Protein AF-A0A8D8BAD9-F1 (afdb_monomer)

Mean predicted aligned error: 2.4 Å

Structure (mmCIF, N/CA/C/O backbone):
data_AF-A0A8D8BAD9-F1
#
_entry.id   AF-A0A8D8BAD9-F1
#
loop_
_atom_site.group_PDB
_atom_site.id
_atom_site.type_symbol
_atom_site.label_atom_id
_atom_site.label_alt_id
_atom_site.label_comp_id
_atom_site.label_asym_id
_atom_site.label_entity_id
_atom_site.label_seq_id
_atom_site.pdbx_PDB_ins_code
_atom_site.Cartn_x
_atom_site.Cartn_y
_atom_site.Cartn_z
_atom_site.occupancy
_atom_site.B_iso_or_equiv
_atom_site.auth_seq_id
_atom_site.auth_comp_id
_atom_site.auth_asym_id
_atom_site.auth_atom_id
_atom_site.pdbx_PDB_model_num
ATOM 1 N N . MET A 1 1 ? 8.491 -7.362 -14.591 1.00 90.31 1 MET A N 1
ATOM 2 C CA . MET A 1 1 ? 9.050 -6.342 -13.669 1.00 90.31 1 MET A CA 1
ATOM 3 C C . MET A 1 1 ? 9.816 -6.997 -12.530 1.00 90.31 1 MET A C 1
ATOM 5 O O . MET A 1 1 ? 10.926 -6.547 -12.280 1.00 90.31 1 MET A O 1
ATOM 9 N N . GLY A 1 2 ? 9.277 -8.053 -11.903 1.00 92.94 2 GLY A N 1
ATOM 10 C CA . GLY A 1 2 ? 9.995 -8.848 -10.896 1.00 92.94 2 GLY A CA 1
ATOM 11 C C . GLY A 1 2 ? 11.344 -9.381 -11.385 1.00 92.94 2 GLY A C 1
ATOM 12 O O . GLY A 1 2 ? 12.356 -9.093 -10.762 1.00 92.94 2 GLY A O 1
ATOM 13 N N . ASP A 1 3 ? 11.392 -9.995 -12.573 1.00 94.19 3 ASP A N 1
ATOM 14 C CA . ASP A 1 3 ? 12.652 -10.487 -13.176 1.00 94.19 3 ASP A CA 1
ATOM 15 C C . ASP A 1 3 ? 13.722 -9.402 -13.390 1.00 94.19 3 ASP A C 1
ATOM 17 O O . ASP A 1 3 ? 14.913 -9.692 -13.434 1.00 94.19 3 ASP A O 1
ATOM 21 N N . LEU A 1 4 ? 13.305 -8.139 -13.527 1.00 92.75 4 LEU A N 1
ATOM 22 C CA . LEU A 1 4 ? 14.205 -6.990 -13.680 1.00 92.75 4 LEU A CA 1
ATOM 23 C C . LEU A 1 4 ? 14.615 -6.381 -12.324 1.00 92.75 4 LEU A C 1
ATOM 25 O O . LEU A 1 4 ? 15.313 -5.372 -12.298 1.00 92.75 4 LEU A O 1
ATOM 29 N N . GLY A 1 5 ? 14.131 -6.925 -11.201 1.00 92.06 5 GLY A N 1
ATOM 30 C CA . GLY A 1 5 ? 14.354 -6.413 -9.843 1.00 92.06 5 GLY A CA 1
ATOM 31 C C . GLY A 1 5 ? 13.613 -5.111 -9.515 1.00 92.06 5 GLY A C 1
ATOM 32 O O . GLY A 1 5 ? 13.752 -4.572 -8.418 1.00 92.06 5 GLY A O 1
ATOM 33 N N . LEU A 1 6 ? 12.798 -4.594 -10.439 1.00 96.69 6 LEU A N 1
ATOM 34 C CA . LEU A 1 6 ? 12.232 -3.246 -10.328 1.00 96.69 6 LEU A CA 1
ATOM 35 C C . LEU A 1 6 ? 11.190 -3.114 -9.216 1.00 96.69 6 LEU A C 1
ATOM 37 O O . LEU A 1 6 ? 10.934 -2.002 -8.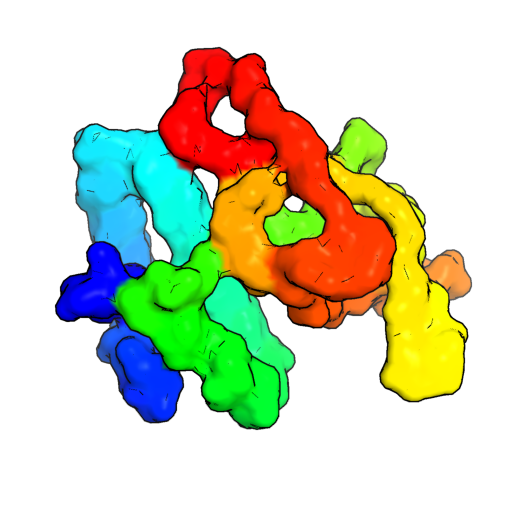786 1.00 96.69 6 LEU A O 1
ATOM 41 N N . LEU A 1 7 ? 10.587 -4.210 -8.745 1.00 98.38 7 LEU A N 1
ATOM 42 C CA . LEU A 1 7 ? 9.508 -4.177 -7.745 1.00 98.38 7 LEU A CA 1
ATOM 43 C C . LEU A 1 7 ? 10.003 -3.984 -6.301 1.00 98.38 7 LEU A C 1
ATOM 45 O O . LEU A 1 7 ? 9.232 -3.567 -5.438 1.00 98.38 7 LEU A O 1
ATOM 49 N N . GLY A 1 8 ? 11.293 -4.218 -6.042 1.00 97.69 8 GLY A N 1
ATOM 50 C CA . GLY A 1 8 ? 11.932 -4.017 -4.739 1.00 97.69 8 GLY A CA 1
ATOM 51 C C . GLY A 1 8 ? 13.149 -3.093 -4.795 1.00 97.69 8 GLY A C 1
ATOM 52 O O . GLY A 1 8 ? 14.192 -3.466 -4.253 1.00 97.69 8 GLY A O 1
A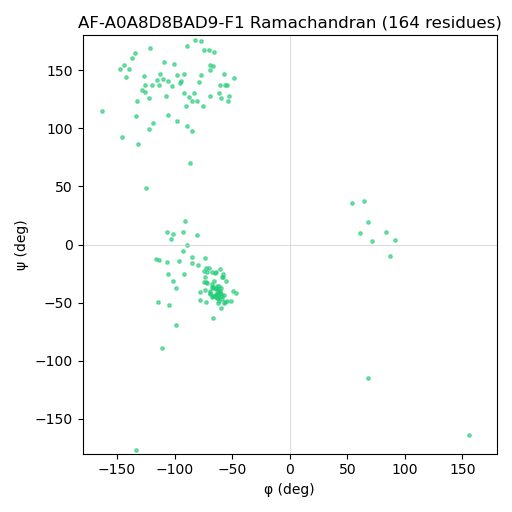TOM 53 N N . PRO A 1 9 ? 13.074 -1.902 -5.423 1.00 97.50 9 PRO A N 1
ATOM 54 C CA . PRO A 1 9 ? 14.264 -1.117 -5.737 1.00 97.50 9 PRO A CA 1
ATOM 55 C C . PRO A 1 9 ? 14.943 -0.595 -4.467 1.00 97.50 9 PRO A C 1
ATOM 57 O O . PRO A 1 9 ? 16.163 -0.552 -4.399 1.00 97.50 9 PRO A O 1
ATOM 60 N N . THR A 1 10 ? 14.160 -0.269 -3.434 1.00 97.75 10 THR A N 1
ATOM 61 C CA . THR A 1 10 ? 14.646 0.238 -2.140 1.00 97.75 10 THR A CA 1
ATOM 62 C C . THR A 1 10 ? 14.672 -0.825 -1.042 1.00 97.75 10 THR A C 1
ATOM 64 O O . THR A 1 10 ? 14.777 -0.482 0.134 1.00 97.75 10 THR A O 1
ATOM 67 N N . VAL A 1 11 ? 14.452 -2.098 -1.378 1.00 98.06 11 VAL A N 1
ATOM 68 C CA . VAL A 1 11 ? 14.456 -3.188 -0.393 1.00 98.06 11 VAL A CA 1
ATOM 69 C C . VAL A 1 11 ? 15.834 -3.820 -0.355 1.00 98.06 11 VAL A C 1
ATOM 71 O O . VAL A 1 11 ? 16.469 -3.986 -1.393 1.00 98.06 11 VAL A O 1
ATOM 74 N N . LYS A 1 12 ? 16.303 -4.184 0.839 1.00 96.56 12 LYS A N 1
ATOM 75 C CA . LYS A 1 12 ? 17.593 -4.857 1.007 1.00 96.56 12 LYS A CA 1
ATOM 76 C C . LYS A 1 12 ? 17.687 -6.172 0.204 1.00 96.56 12 LYS A C 1
ATOM 78 O O . LYS A 1 12 ? 16.696 -6.907 0.138 1.00 96.56 12 LYS A O 1
ATOM 83 N N . PRO A 1 13 ? 18.887 -6.529 -0.295 1.00 96.94 13 PRO A N 1
ATOM 84 C CA . PRO A 1 13 ? 19.110 -7.777 -1.031 1.00 96.94 13 PRO A CA 1
ATOM 85 C C . PRO A 1 13 ? 18.752 -9.056 -0.270 1.00 96.94 13 PRO A C 1
ATOM 87 O O . PRO A 1 13 ? 18.342 -10.032 -0.887 1.00 96.94 13 PRO A O 1
ATOM 90 N N . GLU A 1 14 ? 18.835 -9.049 1.064 1.00 96.62 14 GLU A N 1
ATOM 91 C CA . GLU A 1 14 ? 18.467 -10.197 1.910 1.00 96.62 14 GLU A CA 1
ATOM 92 C C . GLU A 1 14 ? 16.996 -10.631 1.764 1.00 96.62 14 GLU A C 1
ATOM 94 O O . GLU A 1 14 ? 16.676 -11.787 2.022 1.00 96.62 14 GLU A O 1
ATOM 99 N N . TYR A 1 15 ? 16.116 -9.741 1.286 1.00 96.94 15 TYR A N 1
ATOM 100 C CA . TYR A 1 15 ? 14.718 -10.057 0.967 1.00 96.94 15 TYR A CA 1
ATOM 101 C C . TYR A 1 15 ? 14.443 -10.125 -0.546 1.00 96.94 15 TYR A C 1
ATOM 103 O O . TYR A 1 15 ? 13.286 -10.148 -0.955 1.00 96.94 15 TYR A O 1
ATOM 111 N N . GLY A 1 16 ? 15.486 -10.124 -1.384 1.00 95.31 16 GLY A N 1
ATOM 112 C CA . GLY A 1 16 ? 15.387 -10.180 -2.848 1.00 95.31 16 GLY A CA 1
ATOM 113 C C . GLY A 1 16 ? 15.325 -8.824 -3.561 1.00 95.31 16 GLY A C 1
ATOM 114 O O . GLY A 1 16 ? 15.155 -8.793 -4.776 1.00 95.31 16 GLY A O 1
ATOM 115 N N . GLY A 1 17 ? 15.448 -7.705 -2.839 1.00 97.00 17 GLY A N 1
ATOM 116 C CA . GLY A 1 17 ? 15.451 -6.362 -3.433 1.00 97.00 17 GLY A CA 1
ATOM 117 C C . GLY A 1 17 ? 16.806 -5.927 -4.004 1.00 97.00 17 GLY A C 1
ATOM 118 O O . GLY A 1 17 ? 17.813 -6.616 -3.862 1.00 97.00 17 GLY A O 1
ATOM 119 N N . LEU A 1 18 ? 16.850 -4.746 -4.626 1.00 97.00 18 LEU A N 1
ATOM 120 C CA . LEU A 1 18 ? 18.073 -4.209 -5.246 1.00 97.00 18 LEU A CA 1
ATOM 121 C C . LEU A 1 18 ? 18.991 -3.453 -4.271 1.00 97.00 18 LEU A C 1
ATOM 123 O O . LEU A 1 18 ? 20.150 -3.206 -4.591 1.00 97.00 18 LEU A O 1
ATOM 127 N N . GLY A 1 19 ? 18.497 -3.064 -3.093 1.00 96.62 19 GLY A N 1
ATOM 128 C CA . GLY A 1 19 ? 19.253 -2.268 -2.118 1.00 96.62 19 GLY A CA 1
ATOM 129 C C . GLY A 1 19 ? 19.557 -0.833 -2.565 1.00 96.62 19 GLY A C 1
ATOM 130 O O . GLY A 1 19 ? 20.470 -0.213 -2.023 1.00 96.62 19 GLY A O 1
ATOM 131 N N . GLY A 1 20 ? 18.822 -0.315 -3.549 1.00 96.94 20 GLY A N 1
ATOM 132 C CA . GLY A 1 20 ? 18.982 1.028 -4.094 1.00 96.94 20 GLY A CA 1
ATOM 133 C C . GLY A 1 20 ? 18.388 2.133 -3.217 1.00 96.94 20 GLY A C 1
ATOM 134 O O . GLY A 1 20 ? 17.743 1.910 -2.189 1.00 96.94 20 GLY A O 1
ATOM 135 N N . SER A 1 21 ? 18.611 3.367 -3.652 1.00 97.75 21 SER A N 1
ATOM 136 C CA . SER A 1 21 ? 18.136 4.592 -3.016 1.00 97.75 21 SER A CA 1
ATOM 137 C C . SER A 1 21 ? 16.753 5.019 -3.528 1.00 97.75 21 SER A C 1
ATOM 139 O O . SER A 1 21 ? 16.238 4.523 -4.531 1.00 97.75 21 SER A O 1
ATOM 141 N N . TYR A 1 22 ? 16.143 6.012 -2.872 1.00 98.19 22 TYR A N 1
ATOM 142 C CA . TYR A 1 22 ? 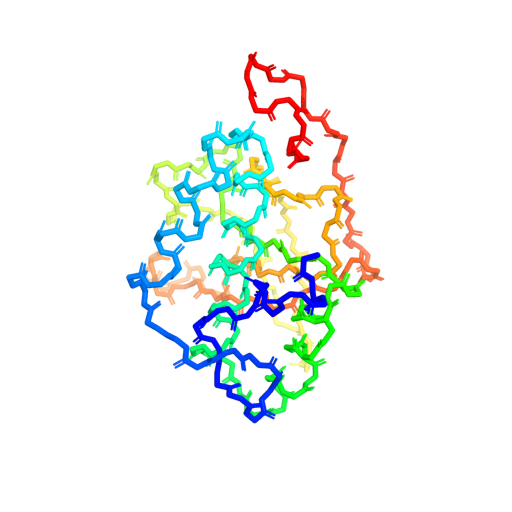14.931 6.642 -3.406 1.00 98.19 22 TYR A CA 1
ATOM 143 C C . TYR A 1 22 ? 15.179 7.389 -4.721 1.00 98.19 22 TYR A C 1
ATOM 145 O O . TYR A 1 22 ? 14.241 7.532 -5.494 1.00 98.19 22 TYR A O 1
ATOM 153 N N . LEU A 1 23 ? 16.411 7.836 -5.001 1.00 98.62 23 LEU A N 1
ATOM 154 C CA . LEU A 1 23 ? 16.730 8.448 -6.291 1.00 98.62 23 LEU A CA 1
ATOM 155 C C . LEU A 1 23 ? 16.600 7.420 -7.421 1.00 98.62 23 LEU A C 1
ATOM 157 O O . LEU A 1 23 ? 15.958 7.711 -8.427 1.00 98.62 23 LEU A O 1
ATOM 161 N N . ASP A 1 24 ? 17.112 6.204 -7.215 1.00 98.12 24 ASP A N 1
ATOM 162 C CA . ASP A 1 24 ? 16.962 5.100 -8.171 1.00 98.12 24 ASP A CA 1
ATOM 163 C C . ASP A 1 24 ? 15.479 4.781 -8.398 1.00 98.12 24 ASP A C 1
ATOM 165 O O . ASP A 1 24 ? 15.020 4.639 -9.531 1.00 98.12 24 ASP A O 1
ATOM 169 N N . HIS A 1 25 ? 14.693 4.759 -7.317 1.00 98.56 25 HIS A N 1
ATOM 170 C CA . HIS A 1 25 ? 13.249 4.567 -7.403 1.00 98.56 25 HIS A CA 1
ATOM 171 C C . HIS A 1 25 ? 12.550 5.697 -8.183 1.00 98.56 25 HIS A C 1
ATOM 173 O O . HIS A 1 25 ? 11.701 5.417 -9.030 1.00 98.56 25 HIS A O 1
ATOM 179 N N . CYS A 1 26 ? 12.907 6.961 -7.944 1.00 98.69 26 CYS A N 1
ATOM 180 C CA . CYS A 1 26 ? 12.356 8.097 -8.682 1.00 98.69 26 CYS A CA 1
ATOM 181 C C . CYS A 1 26 ? 12.629 7.978 -10.184 1.00 98.69 26 CYS A C 1
ATOM 183 O O . CYS A 1 26 ? 11.698 8.151 -10.963 1.00 98.69 26 CYS A O 1
ATOM 185 N N . ILE A 1 27 ? 13.853 7.609 -10.576 1.00 98.62 27 ILE A N 1
ATOM 186 C CA . ILE A 1 27 ? 14.229 7.414 -11.984 1.00 98.62 27 ILE A CA 1
ATOM 187 C C . ILE A 1 27 ? 13.399 6.289 -12.615 1.00 98.62 27 ILE A C 1
ATOM 189 O O . ILE A 1 27 ? 12.826 6.471 -13.686 1.00 98.62 27 ILE A O 1
ATOM 193 N N . ILE A 1 28 ? 13.256 5.143 -11.937 1.00 98.38 28 ILE A N 1
ATOM 194 C CA . ILE A 1 28 ? 12.415 4.040 -12.435 1.00 98.38 28 ILE A CA 1
ATOM 195 C C . ILE A 1 28 ? 10.966 4.513 -12.624 1.00 98.38 28 ILE A C 1
ATOM 197 O O . ILE A 1 28 ? 10.354 4.250 -13.659 1.00 98.38 28 ILE A O 1
ATOM 201 N N . ASN A 1 29 ? 10.407 5.221 -11.639 1.00 98.38 29 ASN A N 1
ATOM 202 C CA . ASN A 1 29 ? 9.031 5.706 -11.707 1.00 98.38 29 ASN A CA 1
ATOM 203 C C . ASN A 1 29 ? 8.836 6.767 -12.805 1.00 98.38 29 ASN A C 1
ATOM 205 O O . ASN A 1 29 ? 7.794 6.778 -13.460 1.00 98.38 29 ASN A O 1
ATOM 209 N N . GLU A 1 30 ? 9.821 7.639 -13.024 1.00 98.81 30 GLU A N 1
ATOM 210 C CA . GLU A 1 30 ? 9.832 8.637 -14.097 1.00 98.81 30 GLU A CA 1
ATOM 211 C C . GLU A 1 30 ? 9.804 7.968 -15.477 1.00 98.81 30 GLU A C 1
ATOM 213 O O . GLU A 1 30 ? 8.918 8.259 -16.284 1.00 98.81 30 GLU A O 1
ATOM 218 N N . GLU A 1 31 ? 10.691 7.002 -15.723 1.00 98.69 31 GLU A N 1
ATOM 219 C CA . GLU A 1 31 ? 10.763 6.304 -17.012 1.00 98.69 31 GLU A CA 1
ATOM 220 C C . GLU A 1 31 ? 9.524 5.434 -17.275 1.00 98.69 31 GLU A C 1
ATOM 222 O O . GLU A 1 31 ? 9.001 5.400 -18.394 1.00 98.69 31 GLU A O 1
ATOM 227 N N . LEU A 1 32 ? 8.967 4.793 -16.241 1.00 98.38 32 LEU A N 1
ATOM 228 C CA . LEU A 1 32 ? 7.676 4.110 -16.363 1.00 98.38 32 LEU A CA 1
ATOM 229 C C . LEU A 1 32 ? 6.542 5.097 -16.662 1.00 98.38 32 LEU A C 1
ATOM 231 O O . LEU A 1 32 ? 5.663 4.785 -17.466 1.00 98.38 32 LEU A O 1
ATOM 235 N N . SER A 1 33 ? 6.560 6.288 -16.057 1.00 98.50 33 SER A N 1
ATOM 236 C CA . SER A 1 33 ? 5.540 7.323 -16.282 1.00 98.50 33 SER A CA 1
ATOM 237 C C . SER A 1 33 ? 5.592 7.865 -17.704 1.00 98.50 33 SER A C 1
ATOM 239 O O . SER A 1 33 ? 4.542 8.094 -18.307 1.00 98.50 33 SER A O 1
ATOM 241 N N . ARG A 1 34 ? 6.803 8.012 -18.255 1.00 98.56 34 ARG A N 1
ATOM 242 C CA . ARG A 1 34 ? 7.037 8.394 -19.649 1.00 98.56 34 ARG A CA 1
ATOM 243 C C . ARG A 1 34 ? 6.413 7.398 -20.625 1.00 98.56 34 ARG A C 1
ATOM 245 O O . ARG A 1 34 ? 5.882 7.812 -21.652 1.00 98.56 34 ARG A O 1
ATOM 252 N N . ALA A 1 35 ? 6.457 6.106 -20.303 1.00 98.38 35 ALA A N 1
ATOM 253 C CA . ALA A 1 35 ? 5.830 5.062 -21.109 1.00 98.38 35 ALA A CA 1
ATOM 254 C C . ALA A 1 35 ? 4.306 4.984 -20.892 1.00 98.38 35 ALA A C 1
ATOM 256 O O . ALA A 1 35 ? 3.539 4.911 -21.851 1.00 98.38 35 ALA A O 1
ATOM 257 N N . SER A 1 36 ? 3.850 4.975 -19.636 1.00 98.69 36 SER A N 1
ATOM 258 C CA . SER A 1 36 ? 2.432 4.938 -19.276 1.00 98.69 36 SER A CA 1
ATOM 259 C C . SER A 1 36 ? 2.210 5.358 -17.827 1.00 98.69 36 SER A C 1
ATOM 261 O O . SER A 1 36 ? 2.525 4.622 -16.890 1.00 98.69 36 SER A O 1
ATOM 263 N N . GLY A 1 37 ? 1.518 6.483 -17.634 1.00 98.50 37 GLY A N 1
ATOM 264 C CA . GLY A 1 37 ? 1.116 6.935 -16.300 1.00 98.50 37 GLY A CA 1
ATOM 265 C C . GLY A 1 37 ? 0.242 5.926 -15.541 1.00 98.50 37 GLY A C 1
ATOM 266 O O . GLY A 1 37 ? 0.296 5.875 -14.317 1.00 98.50 37 GLY A O 1
ATOM 267 N N . SER A 1 38 ? -0.529 5.077 -16.239 1.00 98.44 38 SER A N 1
ATOM 268 C CA . SER A 1 38 ? -1.332 4.039 -15.566 1.00 98.44 38 SER A CA 1
ATOM 269 C C . SER A 1 38 ? -0.457 2.965 -14.926 1.00 98.44 38 SER A C 1
ATOM 271 O O . SER A 1 38 ? -0.691 2.582 -13.783 1.00 98.44 38 SER A O 1
ATOM 273 N N . ILE A 1 39 ? 0.550 2.493 -15.663 1.00 98.44 39 ILE A N 1
ATOM 274 C CA . ILE A 1 39 ? 1.481 1.478 -15.169 1.00 98.44 39 ILE A CA 1
ATOM 275 C C . ILE A 1 39 ? 2.361 2.064 -14.071 1.00 98.44 39 ILE A C 1
ATOM 277 O O . ILE A 1 39 ? 2.536 1.419 -13.043 1.00 98.44 39 ILE A O 1
ATOM 281 N N . ALA A 1 40 ? 2.841 3.297 -14.239 1.00 98.62 40 ALA A N 1
ATOM 282 C CA . ALA A 1 40 ? 3.632 3.969 -13.216 1.00 98.62 40 ALA A CA 1
ATOM 283 C C . ALA A 1 40 ? 2.863 4.170 -11.904 1.00 98.62 40 ALA A C 1
ATOM 285 O O . ALA A 1 40 ? 3.417 3.927 -10.837 1.00 98.62 40 ALA A O 1
ATOM 286 N N . LEU A 1 41 ? 1.573 4.535 -11.954 1.00 98.75 41 LEU A N 1
ATOM 287 C CA . LEU A 1 41 ? 0.773 4.660 -10.732 1.00 98.75 41 LEU A CA 1
ATOM 288 C C . LEU A 1 41 ? 0.629 3.311 -10.009 1.00 98.75 41 LEU A C 1
ATOM 290 O O . LEU A 1 41 ? 0.826 3.241 -8.796 1.00 98.75 41 LEU A O 1
ATOM 294 N N . SER A 1 42 ? 0.312 2.243 -10.746 1.00 98.75 42 SER A N 1
ATOM 295 C CA . SER A 1 42 ? 0.215 0.893 -10.179 1.00 98.75 42 SER A CA 1
ATOM 296 C C . SER A 1 42 ? 1.549 0.401 -9.618 1.00 98.75 42 SER A C 1
ATOM 298 O O . SER A 1 42 ? 1.581 -0.181 -8.533 1.00 98.75 42 SER A O 1
ATOM 300 N N . TYR A 1 43 ? 2.647 0.690 -10.315 1.00 98.75 43 TYR A N 1
ATOM 301 C CA . TYR A 1 43 ? 4.003 0.424 -9.857 1.00 98.75 43 TYR A CA 1
ATOM 302 C C . TYR A 1 43 ? 4.309 1.162 -8.551 1.00 98.75 43 TYR A C 1
ATOM 304 O O . TYR A 1 43 ? 4.637 0.513 -7.567 1.00 98.75 43 TYR A O 1
ATOM 312 N N . GLY A 1 44 ? 4.123 2.484 -8.494 1.00 98.69 44 GLY A N 1
ATOM 313 C CA . GLY A 1 44 ? 4.419 3.274 -7.297 1.00 98.69 44 GLY A CA 1
ATOM 314 C C . GLY A 1 44 ? 3.580 2.861 -6.083 1.00 98.69 44 GLY A C 1
ATOM 315 O O . GLY A 1 44 ? 4.083 2.834 -4.957 1.00 98.69 44 GLY A O 1
ATOM 316 N N . ALA A 1 45 ? 2.317 2.471 -6.294 1.00 98.81 45 ALA A N 1
ATOM 317 C CA . ALA A 1 45 ? 1.491 1.893 -5.234 1.00 98.81 45 ALA A CA 1
ATOM 318 C C . ALA A 1 45 ? 2.057 0.559 -4.721 1.00 98.81 45 ALA A C 1
ATOM 320 O O . ALA A 1 45 ? 2.133 0.344 -3.511 1.00 98.81 45 ALA A O 1
ATOM 321 N N . HIS A 1 46 ? 2.518 -0.305 -5.621 1.00 98.88 46 HIS A N 1
ATOM 322 C CA . HIS A 1 46 ? 3.145 -1.568 -5.258 1.00 98.88 46 HIS A CA 1
ATOM 323 C C . HIS A 1 46 ? 4.491 -1.353 -4.535 1.00 98.88 46 HIS A C 1
ATOM 325 O O . HIS A 1 46 ? 4.635 -1.712 -3.365 1.00 98.88 46 HIS A O 1
ATOM 331 N N . SER A 1 47 ? 5.475 -0.753 -5.208 1.00 98.62 47 SER A N 1
ATOM 332 C CA . SER A 1 47 ? 6.880 -0.714 -4.776 1.00 98.62 47 SER A CA 1
ATOM 333 C C . SER A 1 47 ? 7.118 0.250 -3.611 1.00 98.62 47 SER A C 1
ATOM 335 O O . SER A 1 47 ? 7.983 0.006 -2.767 1.00 98.62 47 SER A O 1
ATOM 337 N N . ASN A 1 48 ? 6.354 1.346 -3.533 1.00 98.62 48 ASN A N 1
ATOM 338 C CA . ASN A 1 48 ? 6.511 2.356 -2.488 1.00 98.62 48 ASN A CA 1
ATOM 339 C C . ASN A 1 48 ? 5.414 2.289 -1.422 1.00 98.62 48 ASN A C 1
ATOM 341 O O . ASN A 1 48 ? 5.709 2.253 -0.231 1.00 98.62 48 ASN A O 1
ATOM 345 N N . LEU A 1 49 ? 4.136 2.300 -1.810 1.00 98.69 49 LEU A N 1
ATOM 346 C CA . LEU A 1 49 ? 3.075 2.362 -0.799 1.00 98.69 49 LEU A CA 1
ATOM 347 C C . LEU A 1 49 ? 2.918 1.039 -0.041 1.00 98.69 49 LEU A C 1
ATOM 349 O O . LEU A 1 49 ? 2.610 1.071 1.145 1.00 98.69 49 LEU A O 1
ATOM 353 N N . CYS A 1 50 ? 3.170 -0.105 -0.680 1.00 98.88 50 CYS A N 1
ATOM 354 C CA . CYS A 1 50 ? 3.103 -1.412 -0.026 1.00 98.88 50 CYS A CA 1
ATOM 355 C C . CYS A 1 50 ? 4.494 -1.925 0.386 1.00 98.88 50 CYS A C 1
ATOM 357 O O . CYS A 1 50 ? 4.829 -1.951 1.572 1.00 98.88 50 CYS A O 1
ATOM 359 N N . VAL A 1 51 ? 5.340 -2.275 -0.587 1.00 98.75 51 VAL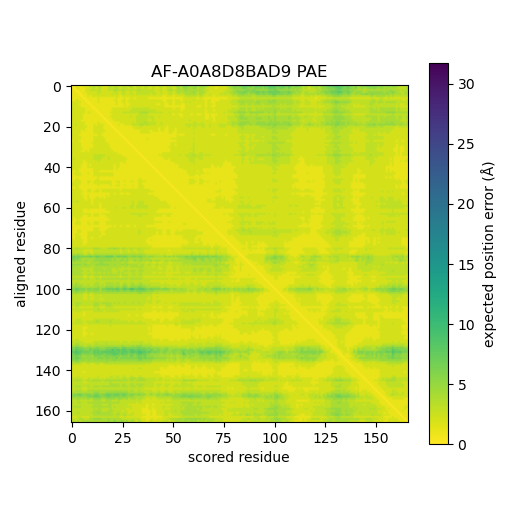 A N 1
ATOM 360 C CA . VAL A 1 51 ? 6.627 -2.956 -0.357 1.00 98.75 51 VAL A CA 1
ATOM 361 C C . VAL A 1 51 ? 7.544 -2.164 0.580 1.00 98.75 51 VAL A C 1
ATOM 363 O O . VAL A 1 51 ? 8.024 -2.704 1.579 1.00 98.75 51 VAL A O 1
ATOM 366 N N . ASN A 1 52 ? 7.756 -0.869 0.320 1.00 98.31 52 ASN A N 1
ATOM 367 C CA . ASN A 1 52 ? 8.610 -0.034 1.171 1.00 98.31 52 ASN A CA 1
ATOM 368 C C . ASN A 1 52 ? 8.056 0.107 2.603 1.00 98.31 52 ASN A C 1
ATOM 370 O O . ASN A 1 52 ? 8.835 0.104 3.555 1.00 98.31 52 ASN A O 1
ATOM 374 N N . GLN A 1 53 ? 6.734 0.165 2.788 1.00 98.31 53 GLN A N 1
ATOM 375 C CA . GLN A 1 53 ? 6.140 0.268 4.125 1.00 98.31 53 GLN A CA 1
ATOM 376 C C . GLN A 1 53 ? 6.321 -1.014 4.946 1.00 98.31 53 GLN A C 1
ATOM 378 O O . GLN A 1 53 ? 6.654 -0.916 6.130 1.00 98.31 53 GLN A O 1
ATOM 383 N N . ILE A 1 54 ? 6.183 -2.196 4.330 1.00 98.75 54 ILE A N 1
ATOM 384 C CA . ILE A 1 54 ? 6.510 -3.476 4.984 1.00 98.75 54 ILE A CA 1
ATOM 385 C C . ILE A 1 54 ? 8.005 -3.524 5.304 1.00 98.75 54 ILE A C 1
ATOM 387 O O . ILE A 1 54 ? 8.386 -3.857 6.422 1.00 98.75 54 ILE A O 1
ATOM 391 N N . HIS A 1 55 ? 8.866 -3.133 4.361 1.00 98.44 55 HIS A N 1
ATOM 392 C CA . HIS A 1 55 ? 10.309 -3.160 4.581 1.00 98.44 55 HIS A CA 1
ATOM 393 C C . HIS A 1 55 ? 10.756 -2.258 5.744 1.00 98.44 55 HIS A C 1
ATOM 395 O O . HIS A 1 55 ? 11.627 -2.640 6.526 1.00 98.44 55 HIS A O 1
ATOM 401 N N . ARG A 1 56 ? 10.155 -1.071 5.878 1.00 98.25 56 ARG A N 1
ATOM 402 C CA . ARG A 1 56 ? 10.524 -0.092 6.908 1.00 98.25 56 ARG A CA 1
ATOM 403 C C . ARG A 1 56 ? 9.975 -0.421 8.288 1.00 98.25 56 ARG A C 1
ATOM 405 O O . ARG A 1 56 ? 10.678 -0.200 9.268 1.00 98.25 56 ARG A O 1
ATOM 412 N N . ASN A 1 57 ? 8.730 -0.887 8.360 1.00 98.56 57 ASN A N 1
ATOM 413 C CA . ASN A 1 57 ? 7.988 -0.961 9.622 1.00 98.56 57 ASN A CA 1
ATOM 414 C C . ASN A 1 57 ? 7.641 -2.392 10.046 1.00 98.56 57 ASN A C 1
ATOM 416 O O . ASN A 1 57 ? 7.204 -2.595 11.175 1.00 98.56 57 ASN A O 1
ATOM 420 N N . GLY A 1 58 ? 7.798 -3.369 9.152 1.00 98.44 58 GLY A N 1
ATOM 421 C CA . GLY A 1 58 ? 7.542 -4.768 9.457 1.00 98.44 58 GLY A CA 1
ATOM 422 C C . GLY A 1 58 ? 8.566 -5.346 10.429 1.00 98.44 58 GLY A C 1
ATOM 423 O O . GLY A 1 58 ? 9.713 -4.901 10.505 1.00 98.44 58 GLY A O 1
ATOM 424 N N . THR A 1 59 ? 8.149 -6.380 11.145 1.00 98.69 59 THR A N 1
ATOM 425 C CA . THR A 1 59 ? 9.043 -7.304 11.856 1.00 98.69 59 THR A CA 1
ATOM 426 C C . THR A 1 59 ? 9.823 -8.169 10.865 1.00 98.69 59 THR A C 1
ATOM 428 O O . THR A 1 59 ? 9.501 -8.209 9.675 1.00 98.69 59 THR A O 1
ATOM 431 N N . GLU A 1 60 ? 10.851 -8.875 11.331 1.00 98.56 60 GLU A N 1
ATOM 432 C CA . GLU A 1 60 ? 11.608 -9.794 10.472 1.00 98.56 60 GLU A CA 1
ATOM 433 C C . GLU A 1 60 ? 10.721 -10.923 9.935 1.00 98.56 60 GLU A C 1
ATOM 435 O O . GLU A 1 60 ? 10.788 -11.263 8.752 1.00 98.56 60 GLU A O 1
ATOM 440 N N . GLU A 1 61 ? 9.804 -11.427 10.758 1.00 98.62 61 GLU A N 1
ATOM 441 C CA . GLU A 1 61 ? 8.815 -12.433 10.378 1.00 98.62 61 GLU A CA 1
ATOM 442 C C . GLU A 1 61 ? 7.891 -11.909 9.269 1.00 98.62 61 GLU A C 1
ATOM 444 O O . GLU A 1 61 ? 7.665 -12.583 8.265 1.00 98.62 61 GLU A O 1
ATOM 449 N N . GLN A 1 62 ? 7.399 -10.671 9.384 1.00 98.75 62 GLN A N 1
ATOM 450 C CA . GLN A 1 62 ? 6.569 -10.058 8.341 1.00 98.75 62 GLN A CA 1
ATOM 451 C C . GLN A 1 62 ? 7.361 -9.815 7.051 1.00 98.75 62 GLN A C 1
ATOM 453 O O . GLN A 1 62 ? 6.873 -10.111 5.961 1.00 98.75 62 GLN A O 1
ATOM 458 N N . LYS A 1 63 ? 8.591 -9.301 7.142 1.00 98.81 63 LYS A N 1
ATOM 459 C CA . LYS A 1 63 ? 9.423 -9.043 5.959 1.00 98.81 63 LYS A CA 1
ATOM 460 C C . LYS A 1 63 ? 9.714 -10.324 5.188 1.00 98.81 63 LYS A C 1
ATOM 462 O O . LYS A 1 63 ? 9.507 -10.355 3.980 1.00 98.81 63 LYS A O 1
ATOM 467 N N . THR A 1 64 ? 10.149 -11.373 5.883 1.00 98.31 64 THR A N 1
ATOM 468 C CA . THR A 1 64 ? 10.459 -12.676 5.275 1.00 98.31 64 THR A CA 1
ATOM 469 C C . THR A 1 64 ? 9.224 -13.365 4.697 1.00 98.31 64 THR A C 1
ATOM 471 O O . THR A 1 64 ? 9.335 -14.028 3.670 1.00 98.31 64 THR A O 1
ATOM 474 N N . THR A 1 65 ? 8.046 -13.151 5.291 1.00 98.50 65 THR A N 1
ATOM 475 C CA . THR A 1 65 ? 6.777 -13.701 4.791 1.00 98.50 65 THR A CA 1
ATOM 476 C C . THR A 1 65 ? 6.295 -12.998 3.518 1.00 98.50 65 THR A C 1
ATOM 478 O O . THR A 1 65 ? 5.955 -13.660 2.540 1.00 98.50 65 THR A O 1
ATOM 481 N N . TYR A 1 66 ? 6.262 -11.660 3.504 1.00 98.75 66 TYR A N 1
ATOM 482 C CA . TYR A 1 66 ? 5.569 -10.908 2.448 1.00 98.75 66 TYR A CA 1
ATOM 483 C C . TYR A 1 66 ? 6.486 -10.378 1.338 1.00 98.75 66 TYR A C 1
ATOM 485 O O . TYR A 1 66 ? 6.083 -10.354 0.174 1.00 98.75 66 TYR A O 1
ATOM 493 N N . LEU A 1 67 ? 7.703 -9.921 1.661 1.00 98.69 67 LEU A N 1
ATOM 494 C CA . LEU A 1 67 ? 8.545 -9.216 0.686 1.00 98.69 67 LEU A CA 1
ATOM 495 C C . LEU A 1 67 ? 8.974 -10.085 -0.505 1.00 98.69 67 LEU A C 1
ATOM 497 O O . LEU A 1 67 ? 8.871 -9.578 -1.620 1.00 98.69 67 LEU A O 1
ATOM 501 N N . PRO A 1 68 ? 9.390 -11.360 -0.346 1.00 98.19 68 PRO A N 1
ATOM 502 C CA . PRO A 1 68 ? 9.863 -12.152 -1.483 1.00 98.19 68 PRO A CA 1
ATOM 503 C C . PRO A 1 68 ? 8.828 -12.278 -2.610 1.00 98.19 68 PRO A C 1
ATOM 505 O O . PRO A 1 68 ? 9.167 -12.078 -3.776 1.00 98.19 68 PRO A O 1
ATOM 508 N N . LYS A 1 69 ? 7.559 -12.529 -2.259 1.00 98.38 69 LYS A N 1
ATOM 509 C CA . LYS A 1 69 ? 6.452 -12.655 -3.221 1.00 98.38 69 LYS A CA 1
ATOM 510 C C . LYS A 1 69 ? 6.035 -11.331 -3.853 1.00 98.38 69 LYS A C 1
ATOM 512 O O . LYS A 1 69 ? 5.609 -11.286 -5.002 1.00 98.38 69 LYS A O 1
ATOM 517 N N . LEU A 1 70 ? 6.138 -10.234 -3.108 1.00 98.75 70 LEU A N 1
ATOM 518 C CA . LEU A 1 70 ? 5.887 -8.912 -3.677 1.00 98.75 70 LEU A CA 1
ATOM 519 C C . LEU A 1 70 ? 7.001 -8.535 -4.665 1.00 98.75 70 LEU A C 1
ATOM 521 O O . LEU A 1 70 ? 6.732 -8.048 -5.757 1.00 98.75 70 LEU A O 1
ATOM 525 N N . ILE A 1 71 ? 8.258 -8.815 -4.318 1.00 98.56 71 ILE A N 1
ATOM 526 C CA . ILE A 1 71 ? 9.425 -8.413 -5.110 1.00 98.56 71 ILE A CA 1
ATOM 527 C C . ILE A 1 71 ? 9.580 -9.251 -6.382 1.00 98.56 71 ILE A C 1
ATOM 529 O O . ILE A 1 71 ? 9.912 -8.702 -7.434 1.00 98.56 71 ILE A O 1
ATOM 533 N N . ASN A 1 72 ? 9.312 -10.558 -6.325 1.00 97.81 72 ASN A N 1
ATOM 534 C CA . ASN A 1 72 ? 9.337 -11.404 -7.522 1.00 97.81 72 ASN A CA 1
ATOM 535 C C . ASN A 1 72 ? 8.116 -11.165 -8.443 1.00 97.81 72 ASN A C 1
ATOM 537 O O . ASN A 1 72 ? 8.136 -11.575 -9.602 1.00 97.81 72 ASN A O 1
ATOM 541 N N . GLY A 1 73 ? 7.092 -10.446 -7.965 1.00 98.06 73 GLY A N 1
ATOM 542 C CA . GLY A 1 73 ? 5.879 -10.115 -8.712 1.00 98.06 73 GLY A CA 1
ATOM 543 C C . GLY A 1 73 ? 4.799 -11.199 -8.713 1.00 98.06 73 GLY A C 1
ATOM 544 O O . GLY A 1 73 ? 3.849 -11.070 -9.479 1.00 98.06 73 GLY A O 1
ATOM 545 N N . GLU A 1 74 ? 4.925 -12.238 -7.881 1.00 98.25 74 GLU A N 1
ATOM 546 C CA . GLU A 1 74 ? 3.869 -13.228 -7.624 1.00 98.25 74 GLU A CA 1
ATOM 547 C C . GLU A 1 74 ? 2.656 -12.571 -6.955 1.00 98.25 74 GLU A C 1
ATOM 549 O O . GLU A 1 74 ? 1.524 -12.926 -7.266 1.00 98.25 74 GLU A O 1
ATOM 554 N N . HIS A 1 75 ? 2.893 -11.607 -6.059 1.00 98.62 75 HIS A N 1
ATOM 555 C CA . HIS A 1 75 ? 1.856 -10.830 -5.382 1.00 98.62 75 HIS A CA 1
ATOM 556 C C . HIS A 1 75 ? 1.880 -9.364 -5.820 1.00 98.62 75 HIS A C 1
ATOM 558 O O . HIS A 1 75 ? 2.943 -8.770 -6.012 1.00 98.62 75 HIS A O 1
ATOM 564 N N . ILE A 1 76 ? 0.710 -8.730 -5.865 1.00 98.75 76 ILE A N 1
ATOM 565 C CA . ILE A 1 76 ? 0.559 -7.283 -6.041 1.00 98.75 76 ILE A CA 1
ATOM 566 C C . ILE A 1 76 ? 0.245 -6.615 -4.694 1.00 98.75 76 ILE A C 1
ATOM 568 O O . ILE A 1 76 ? -0.581 -7.086 -3.917 1.00 98.75 76 ILE A O 1
ATOM 572 N N . GLY A 1 77 ? 0.901 -5.485 -4.414 1.00 98.81 77 GLY A N 1
ATOM 573 C CA . GLY A 1 77 ? 0.694 -4.695 -3.204 1.00 98.81 77 GLY A CA 1
ATOM 574 C C . GLY A 1 77 ? -0.237 -3.494 -3.393 1.00 98.81 77 GLY A C 1
ATOM 575 O O . GLY A 1 77 ? -0.205 -2.822 -4.432 1.00 98.81 77 GLY A O 1
ATOM 576 N N . ALA A 1 78 ? -1.002 -3.177 -2.347 1.00 98.88 78 ALA A N 1
ATOM 577 C CA . ALA A 1 78 ? -1.789 -1.950 -2.221 1.00 98.88 78 ALA A CA 1
ATOM 578 C C . ALA A 1 78 ? -1.686 -1.339 -0.812 1.00 98.88 78 ALA A C 1
ATOM 580 O O . ALA A 1 78 ? -1.348 -2.009 0.167 1.00 98.88 78 ALA A O 1
ATOM 581 N N . LEU A 1 79 ? -2.022 -0.052 -0.700 1.00 98.88 79 LEU A N 1
ATOM 582 C CA . LEU A 1 79 ? -2.176 0.651 0.574 1.00 98.88 79 LEU A CA 1
ATOM 583 C C . LEU A 1 79 ? -3.557 1.298 0.634 1.00 98.88 79 LEU A C 1
ATOM 585 O O . LEU A 1 79 ? -3.957 2.011 -0.285 1.00 98.88 79 LEU A O 1
ATOM 589 N N . ALA A 1 80 ? -4.264 1.086 1.741 1.00 98.69 80 ALA A N 1
ATOM 590 C CA . ALA A 1 80 ? -5.621 1.548 1.950 1.00 98.69 80 ALA A CA 1
ATOM 591 C C . ALA A 1 80 ? -5.741 2.438 3.193 1.00 98.69 80 ALA A C 1
ATOM 593 O O . ALA A 1 80 ? -5.845 1.970 4.330 1.00 98.69 80 ALA A O 1
ATOM 594 N N . MET A 1 81 ? -5.760 3.751 2.955 1.00 97.50 81 MET A N 1
ATOM 595 C CA . MET A 1 81 ? -5.969 4.768 3.990 1.00 97.50 81 MET A CA 1
ATOM 596 C C . MET A 1 81 ? -7.272 5.544 3.791 1.00 97.50 81 MET A C 1
ATOM 598 O O . MET A 1 81 ? -8.064 5.623 4.731 1.00 97.50 81 MET A O 1
ATOM 602 N N . SER A 1 82 ? -7.509 6.043 2.575 1.00 98.19 82 SER A N 1
ATOM 603 C CA . SER A 1 82 ? -8.638 6.909 2.239 1.00 98.19 82 SER A CA 1
ATOM 604 C C . SER A 1 82 ? -9.985 6.188 2.279 1.00 98.19 82 SER A C 1
ATOM 606 O O . SER A 1 82 ? -10.095 4.988 2.019 1.00 98.19 82 SER A O 1
ATOM 608 N N . GLU A 1 83 ? -11.025 6.948 2.603 1.00 98.56 83 GLU A N 1
ATOM 609 C CA . GLU A 1 83 ? -12.417 6.508 2.709 1.00 98.56 83 GLU A CA 1
ATOM 610 C C . GLU A 1 83 ? -13.337 7.519 2.010 1.00 98.56 83 GLU A C 1
ATOM 612 O O . GLU A 1 83 ? -12.920 8.659 1.784 1.00 98.56 83 GLU A O 1
ATOM 617 N N . PRO A 1 84 ? -14.610 7.182 1.720 1.00 96.44 84 PRO A N 1
ATOM 618 C CA . PRO A 1 84 ? -15.526 8.108 1.046 1.00 96.44 84 PRO A CA 1
ATOM 619 C C . PRO A 1 84 ? -15.685 9.462 1.759 1.00 96.44 84 PRO A C 1
ATOM 621 O O . PRO A 1 84 ? -15.879 10.482 1.107 1.00 96.44 84 PRO A O 1
ATOM 624 N N . GLY A 1 85 ? -15.582 9.477 3.094 1.00 95.25 85 GLY A N 1
ATOM 625 C CA . GLY A 1 85 ? -15.648 10.690 3.918 1.00 95.25 85 GLY A CA 1
ATOM 626 C C . GLY A 1 85 ? -14.300 11.193 4.444 1.00 95.25 85 GLY A C 1
ATOM 627 O O . GLY A 1 85 ? -14.294 12.118 5.247 1.00 95.25 85 GLY A O 1
ATOM 628 N N . SER A 1 86 ? -13.178 10.579 4.050 1.00 95.75 86 SER A N 1
ATOM 629 C CA . SER A 1 86 ? -11.847 10.864 4.603 1.00 95.75 86 SER A CA 1
ATOM 630 C C . SER A 1 86 ? -10.777 10.733 3.511 1.00 95.75 86 SER A C 1
ATOM 632 O O . SER A 1 86 ? -10.275 9.648 3.215 1.00 95.75 86 SER A O 1
ATOM 634 N N . GLY A 1 87 ? -10.470 11.863 2.867 1.00 95.81 87 GLY A N 1
ATOM 635 C CA . GLY A 1 87 ? -9.417 12.001 1.855 1.00 95.81 87 GLY A CA 1
ATOM 636 C C . GLY A 1 87 ? -8.267 12.849 2.389 1.00 95.81 87 GLY A C 1
ATOM 637 O O . GLY A 1 87 ? -7.342 12.322 2.999 1.00 95.81 87 GLY A O 1
ATOM 638 N N . SER A 1 88 ? -8.356 14.171 2.202 1.00 96.94 88 SER A N 1
ATOM 639 C CA . SER A 1 88 ? -7.382 15.131 2.746 1.00 96.94 88 SER A CA 1
ATOM 640 C C . SER A 1 88 ? -7.315 15.085 4.275 1.00 96.94 88 SER A C 1
ATOM 642 O O . SER A 1 88 ? -6.230 15.093 4.849 1.00 96.94 88 SER A O 1
ATOM 644 N N . ASP A 1 89 ? -8.470 14.987 4.937 1.00 95.94 89 ASP A N 1
ATOM 645 C CA . ASP A 1 89 ? -8.557 14.720 6.374 1.00 95.94 89 ASP A CA 1
ATOM 646 C C . ASP A 1 89 ? -8.536 13.207 6.630 1.00 95.94 89 ASP A C 1
ATOM 648 O O . ASP A 1 89 ? -9.543 12.594 6.976 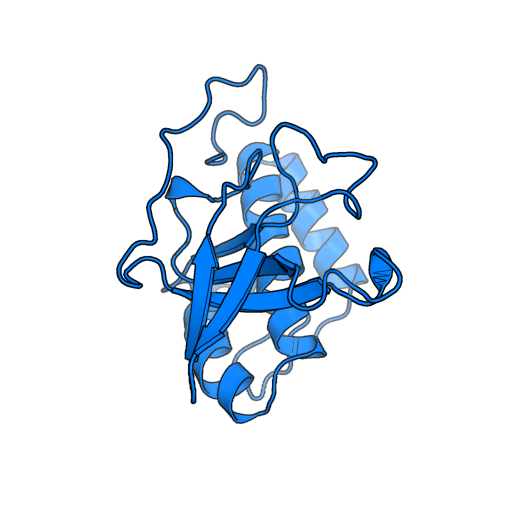1.00 95.94 89 ASP A O 1
ATOM 652 N N . VAL A 1 90 ? -7.382 12.578 6.397 1.00 95.56 90 VAL A N 1
ATOM 653 C CA . VAL A 1 90 ? -7.216 11.118 6.524 1.00 95.56 90 VAL A CA 1
ATOM 654 C C . VAL A 1 90 ? -7.423 10.622 7.965 1.00 95.56 90 VAL A C 1
ATOM 656 O O . VAL A 1 90 ? -7.765 9.467 8.206 1.00 95.56 90 VAL A O 1
ATOM 659 N N . VAL A 1 91 ? -7.230 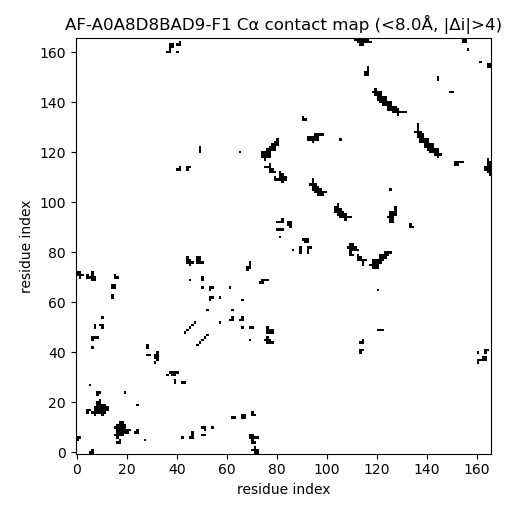11.494 8.958 1.00 96.88 91 VAL A N 1
ATOM 660 C CA . VAL A 1 91 ? -7.298 11.132 10.379 1.00 96.88 91 VAL A CA 1
ATOM 661 C C . VAL A 1 91 ? -8.743 10.917 10.845 1.00 96.88 91 VAL A C 1
ATOM 663 O O . VAL A 1 91 ? -8.957 10.182 11.814 1.00 96.88 91 VAL A O 1
ATOM 666 N N . SER A 1 92 ? -9.739 11.485 10.159 1.00 96.50 92 SER A N 1
ATOM 667 C CA . SER A 1 92 ? -11.163 11.271 10.456 1.00 96.50 92 SER A CA 1
ATOM 668 C C . SER A 1 92 ? -11.745 9.966 9.897 1.00 96.50 92 SER A C 1
ATOM 670 O O . SER A 1 92 ? -12.954 9.742 10.012 1.00 96.50 92 SER A O 1
ATOM 672 N N . MET A 1 93 ? -10.899 9.077 9.357 1.00 98.00 93 MET A N 1
ATOM 673 C CA . MET A 1 93 ? -11.284 7.725 8.947 1.00 98.00 93 MET A CA 1
ATOM 674 C C . MET A 1 93 ? -12.091 6.994 10.032 1.00 98.00 93 MET A C 1
ATOM 676 O O . MET A 1 93 ? -11.825 7.126 11.233 1.00 98.00 93 MET A O 1
ATOM 680 N N . LYS A 1 94 ? -13.069 6.201 9.595 1.00 97.69 94 LYS A N 1
ATOM 681 C CA . LYS A 1 94 ? -14.038 5.508 10.450 1.00 97.69 94 LYS A CA 1
ATOM 682 C C . LYS A 1 94 ? -13.895 3.994 10.428 1.00 97.69 94 LYS A C 1
ATOM 684 O O . LYS A 1 94 ? -14.477 3.353 11.301 1.00 97.69 94 LYS A O 1
ATOM 689 N N . THR A 1 95 ? -13.144 3.417 9.481 1.00 98.56 95 THR A N 1
ATOM 690 C CA . THR A 1 95 ? -12.846 1.976 9.510 1.00 98.56 95 THR A CA 1
ATOM 691 C C . THR A 1 95 ? -12.242 1.627 10.860 1.00 98.56 95 THR A C 1
ATOM 693 O O . THR A 1 95 ? -11.244 2.218 11.272 1.00 98.56 95 THR A O 1
ATOM 696 N N . ARG A 1 96 ? -12.865 0.681 11.558 1.00 98.19 96 ARG A N 1
ATOM 697 C CA . ARG A 1 96 ? -12.535 0.300 12.930 1.00 98.19 96 ARG A CA 1
ATOM 698 C C . ARG A 1 96 ? -11.913 -1.084 12.944 1.00 98.19 96 ARG A C 1
ATOM 700 O O . ARG A 1 96 ? -12.348 -1.949 12.194 1.00 98.19 96 ARG A O 1
ATOM 707 N N . ALA A 1 97 ? -10.931 -1.289 13.808 1.00 98.69 97 ALA A N 1
ATOM 708 C CA . ALA A 1 97 ? -10.319 -2.579 14.072 1.00 98.69 97 ALA A CA 1
ATOM 709 C C . ALA A 1 97 ? -10.535 -2.941 15.544 1.00 98.69 97 ALA A C 1
ATOM 711 O O . ALA A 1 97 ? -9.885 -2.399 16.438 1.00 98.69 97 ALA A O 1
ATOM 712 N N . ASP A 1 98 ? -11.459 -3.865 15.790 1.00 98.31 98 ASP A N 1
ATOM 713 C CA . ASP A 1 98 ? -11.812 -4.317 17.131 1.00 98.31 98 ASP A CA 1
ATOM 714 C C . ASP A 1 98 ? -10.967 -5.507 17.558 1.00 98.31 98 ASP A C 1
ATOM 716 O O . ASP A 1 98 ? -11.040 -6.570 16.946 1.00 98.31 98 ASP A O 1
ATOM 720 N N . LYS A 1 99 ? -10.201 -5.358 18.643 1.00 97.94 99 LYS A N 1
ATOM 721 C CA . LYS A 1 99 ? -9.432 -6.469 19.210 1.00 97.94 99 LYS A CA 1
ATOM 722 C C . LYS A 1 99 ? -10.372 -7.507 19.832 1.00 97.94 99 LYS A C 1
ATOM 724 O O . LYS A 1 99 ? -11.203 -7.174 20.680 1.00 97.94 99 LYS A O 1
ATOM 729 N N . LYS A 1 100 ? -10.219 -8.770 19.440 1.00 97.81 100 LYS A N 1
ATOM 730 C CA . LYS A 1 100 ? -10.970 -9.927 19.939 1.00 97.81 100 LYS A CA 1
ATOM 731 C C . LYS A 1 100 ? -9.979 -11.035 20.292 1.00 97.81 100 LYS A C 1
ATOM 733 O O . LYS A 1 100 ? -9.673 -11.888 19.476 1.00 97.81 100 LYS A O 1
ATOM 738 N N . GLY A 1 101 ? -9.451 -10.999 21.515 1.00 97.31 101 GLY A N 1
ATOM 739 C CA . GLY A 1 101 ? -8.410 -11.941 21.934 1.00 97.31 101 GLY A CA 1
ATOM 740 C C . GLY A 1 101 ? -7.096 -11.698 21.187 1.00 97.31 101 GLY A C 1
ATOM 741 O O . GLY A 1 101 ? -6.473 -10.647 21.368 1.00 97.31 101 GLY A O 1
ATOM 742 N N . ASP A 1 102 ? -6.694 -12.671 20.374 1.00 96.94 102 ASP A N 1
ATOM 743 C CA . ASP A 1 102 ? -5.459 -12.702 19.585 1.00 96.94 102 ASP A CA 1
ATOM 744 C C . ASP A 1 102 ? -5.611 -12.166 18.150 1.00 96.94 102 ASP A C 1
ATOM 746 O O . ASP A 1 102 ? -4.605 -11.976 17.470 1.00 96.94 102 ASP A O 1
ATOM 750 N N . TYR A 1 103 ? -6.830 -11.835 17.709 1.00 97.19 103 TYR A N 1
ATOM 751 C CA . TYR A 1 103 ? -7.085 -11.247 16.390 1.00 97.19 103 TYR A CA 1
ATOM 752 C C . TYR A 1 103 ? -7.784 -9.881 16.461 1.00 97.19 103 TYR A C 1
ATOM 754 O O . TYR A 1 103 ? -8.261 -9.431 17.509 1.00 97.19 103 TYR A O 1
ATOM 762 N N . TYR A 1 104 ? -7.837 -9.204 15.313 1.00 98.62 104 TYR A N 1
ATOM 763 C CA . TYR A 1 104 ? -8.600 -7.975 15.103 1.00 98.62 104 TYR A CA 1
ATOM 764 C C . TYR A 1 104 ? -9.710 -8.211 14.080 1.00 98.62 104 TYR A C 1
ATOM 766 O O . TYR A 1 104 ? -9.502 -8.891 13.079 1.00 98.62 104 TYR A O 1
ATOM 774 N N . VAL A 1 105 ? -10.876 -7.608 14.310 1.00 98.56 105 VAL A N 1
ATOM 775 C CA . VAL A 1 105 ? -11.984 -7.580 13.349 1.00 98.56 105 VAL A CA 1
ATOM 776 C C . VAL A 1 105 ? -12.070 -6.190 12.744 1.00 98.56 105 VAL A C 1
ATOM 778 O O . VAL A 1 105 ? -12.420 -5.228 13.433 1.00 98.56 105 VAL A O 1
ATOM 781 N N . LEU A 1 106 ? -11.754 -6.085 11.456 1.00 98.69 106 LEU A N 1
ATOM 782 C CA . LEU A 1 106 ? -11.841 -4.835 10.712 1.00 98.69 106 LEU A CA 1
ATOM 783 C C . LEU A 1 106 ? -13.256 -4.672 10.143 1.00 98.69 106 LEU A C 1
ATOM 785 O O . LEU A 1 106 ? -13.754 -5.554 9.455 1.00 98.69 106 LEU A O 1
ATOM 789 N N . ASN A 1 107 ? -13.896 -3.537 10.421 1.00 98.62 107 ASN A N 1
ATOM 790 C CA . ASN A 1 107 ? -15.210 -3.180 9.890 1.00 98.62 107 ASN A CA 1
ATOM 791 C C . ASN A 1 107 ? -15.188 -1.752 9.353 1.00 98.62 107 ASN A C 1
ATOM 793 O O . ASN A 1 107 ? -14.875 -0.802 10.075 1.00 98.62 107 ASN A O 1
ATOM 797 N N . GLY A 1 108 ? -15.546 -1.597 8.083 1.00 98.00 108 GLY A N 1
ATOM 798 C CA . GLY A 1 108 ? -15.565 -0.314 7.398 1.00 98.00 108 GLY A CA 1
ATOM 799 C C . GLY A 1 108 ? -15.429 -0.486 5.895 1.00 98.00 108 GLY A C 1
ATOM 800 O O . GLY A 1 108 ? -15.605 -1.577 5.360 1.00 98.00 108 GLY A O 1
ATOM 801 N N . SER A 1 109 ? -15.112 0.609 5.215 1.00 97.81 109 SER A N 1
ATOM 802 C CA . SER A 1 109 ? -14.816 0.595 3.786 1.00 97.81 109 SER A CA 1
ATOM 803 C C . SER A 1 109 ? -13.695 1.574 3.490 1.00 97.81 109 SER A C 1
ATOM 805 O O . SER A 1 109 ? -13.590 2.636 4.109 1.00 97.81 109 SER A O 1
ATOM 807 N N . LYS A 1 110 ? -12.856 1.196 2.532 1.00 98.62 110 LYS A N 1
ATOM 808 C CA . LYS A 1 110 ? -11.813 2.043 1.967 1.00 98.62 110 LYS A CA 1
ATOM 809 C C . LYS A 1 110 ? -12.205 2.434 0.550 1.00 98.62 110 LYS A C 1
ATOM 811 O O . LYS A 1 110 ? -13.025 1.767 -0.076 1.00 98.62 110 LYS A O 1
ATOM 816 N N . PHE A 1 111 ? -11.658 3.539 0.065 1.00 98.00 111 PHE A N 1
ATOM 817 C CA . PHE A 1 111 ? -12.023 4.088 -1.235 1.00 98.00 111 PHE A CA 1
ATOM 818 C C . PHE A 1 111 ? -10.829 4.781 -1.886 1.00 98.00 111 PHE A C 1
ATOM 820 O O . PHE A 1 111 ? -9.966 5.297 -1.180 1.00 98.00 111 PHE A O 1
ATOM 827 N N . TRP A 1 112 ? -10.795 4.794 -3.221 1.00 98.00 112 TRP A N 1
ATOM 828 C CA . TRP A 1 112 ? -9.657 5.265 -4.024 1.00 98.00 112 TRP A CA 1
ATOM 829 C C . TRP A 1 112 ? -8.375 4.432 -3.866 1.00 98.00 112 TRP A C 1
ATOM 831 O O . TRP A 1 112 ? -7.271 4.974 -3.850 1.00 98.00 112 TRP A O 1
ATOM 841 N N . ILE A 1 113 ? -8.506 3.108 -3.746 1.00 98.69 113 ILE A N 1
ATOM 842 C CA . ILE A 1 113 ? -7.357 2.230 -3.496 1.00 98.69 113 ILE A CA 1
ATOM 843 C C . ILE A 1 113 ? -6.733 1.786 -4.815 1.00 98.69 113 ILE A C 1
ATOM 845 O O . ILE A 1 113 ? -7.238 0.886 -5.477 1.00 98.69 113 ILE A O 1
ATOM 849 N N . THR A 1 114 ? -5.613 2.401 -5.193 1.00 98.75 114 THR A N 1
ATOM 850 C CA . THR A 1 114 ? -4.800 1.945 -6.330 1.00 98.75 114 THR A CA 1
ATOM 851 C C . THR A 1 114 ? -4.373 0.487 -6.147 1.00 98.75 114 THR A C 1
ATOM 853 O O . THR A 1 114 ? -3.963 0.094 -5.056 1.00 98.75 114 THR A O 1
ATOM 856 N N . ASN A 1 115 ? -4.458 -0.295 -7.226 1.00 98.56 115 ASN A N 1
ATOM 857 C CA . ASN A 1 115 ? -4.336 -1.756 -7.259 1.00 98.56 115 ASN A CA 1
ATOM 858 C C . ASN A 1 115 ? -5.408 -2.483 -6.431 1.00 98.56 115 ASN A C 1
ATOM 860 O O . ASN A 1 115 ? -5.314 -3.687 -6.253 1.00 98.56 115 ASN A O 1
ATOM 864 N N . GLY A 1 116 ? -6.439 -1.794 -5.935 1.00 97.81 116 GLY A N 1
ATOM 865 C CA . GLY A 1 116 ? -7.437 -2.347 -5.020 1.00 97.81 116 GLY A CA 1
ATOM 866 C C . GLY A 1 116 ? -8.071 -3.660 -5.493 1.00 97.81 116 GLY A C 1
ATOM 867 O O . GLY A 1 116 ? -8.085 -4.605 -4.714 1.00 97.81 116 GLY A O 1
ATOM 868 N N . PRO A 1 117 ? -8.547 -3.769 -6.744 1.00 96.88 117 PRO A N 1
ATOM 869 C CA . PRO A 1 117 ? -9.094 -5.024 -7.271 1.00 96.88 117 PRO A CA 1
ATOM 870 C C . PRO A 1 117 ? -8.039 -6.114 -7.540 1.00 96.88 117 PRO A C 1
ATOM 872 O O . PRO A 1 117 ? -8.365 -7.301 -7.560 1.00 96.88 117 PRO A O 1
ATOM 875 N N . ASP A 1 118 ? -6.780 -5.717 -7.740 1.00 96.31 118 ASP A N 1
ATOM 876 C CA . ASP A 1 118 ? -5.697 -6.549 -8.285 1.00 96.31 118 ASP A CA 1
ATOM 877 C C . ASP A 1 118 ? -4.661 -6.981 -7.230 1.00 96.31 118 ASP A C 1
ATOM 879 O O . ASP A 1 118 ? -3.920 -7.926 -7.467 1.00 96.31 118 ASP A O 1
ATOM 883 N N . ALA A 1 119 ? -4.640 -6.360 -6.050 1.00 98.38 119 ALA A N 1
ATOM 884 C CA . ALA A 1 119 ? -3.679 -6.649 -4.992 1.00 98.38 119 ALA A CA 1
ATOM 885 C C . ALA A 1 119 ? -3.975 -7.938 -4.213 1.00 98.38 119 ALA A C 1
ATOM 887 O O . ALA A 1 119 ? -5.118 -8.296 -3.956 1.00 98.38 119 ALA A O 1
ATOM 888 N N . ASP A 1 120 ? -2.911 -8.605 -3.790 1.00 98.69 120 ASP A N 1
ATOM 889 C CA . ASP A 1 120 ? -2.939 -9.797 -2.941 1.00 98.69 120 ASP A CA 1
ATOM 890 C C . ASP A 1 120 ? -2.614 -9.435 -1.492 1.00 98.69 120 ASP A C 1
ATOM 892 O O . ASP A 1 120 ? -3.164 -10.020 -0.560 1.00 98.69 120 ASP A O 1
ATOM 896 N N . THR A 1 121 ? -1.776 -8.409 -1.307 1.00 98.81 121 THR A N 1
ATOM 897 C CA . THR A 1 121 ? -1.340 -7.909 -0.001 1.00 98.81 121 THR A CA 1
ATOM 898 C C . THR A 1 121 ? -1.700 -6.433 0.153 1.00 98.81 121 THR A C 1
ATOM 900 O O . THR A 1 121 ? -1.302 -5.581 -0.646 1.00 98.81 121 THR A O 1
ATOM 903 N N . TYR A 1 122 ? -2.408 -6.102 1.230 1.00 98.81 122 TYR A N 1
ATOM 904 C CA . TYR A 1 122 ? -2.887 -4.754 1.517 1.00 98.81 122 TYR A CA 1
ATOM 905 C C . TYR A 1 122 ? -2.318 -4.250 2.835 1.00 98.81 122 TYR A C 1
ATOM 907 O O . TYR A 1 122 ? -2.345 -4.958 3.837 1.00 98.81 122 TYR A O 1
ATOM 915 N N . ILE A 1 123 ? -1.888 -2.991 2.865 1.00 98.88 123 ILE A N 1
ATOM 916 C CA . ILE A 1 123 ? -1.655 -2.266 4.117 1.00 98.88 123 ILE A CA 1
ATOM 917 C C . ILE A 1 123 ? -2.883 -1.415 4.407 1.00 98.88 123 ILE A C 1
ATOM 919 O O . ILE A 1 123 ? -3.100 -0.401 3.747 1.00 98.88 123 ILE A O 1
ATOM 923 N N . ILE A 1 124 ? -3.690 -1.810 5.385 1.00 98.81 124 ILE A N 1
ATOM 924 C CA . ILE A 1 124 ? -4.947 -1.138 5.722 1.00 98.81 124 ILE A CA 1
ATOM 925 C C . ILE A 1 124 ? -4.796 -0.371 7.031 1.00 98.81 124 ILE A C 1
ATOM 927 O O . ILE A 1 124 ? -4.404 -0.933 8.049 1.00 98.81 124 ILE A O 1
ATOM 931 N N . TYR A 1 125 ? -5.153 0.913 7.021 1.00 98.81 125 TYR A N 1
ATOM 932 C CA . TYR A 1 125 ? -5.208 1.740 8.227 1.00 98.81 125 TYR A CA 1
ATOM 933 C C . TYR A 1 125 ? -6.608 1.706 8.836 1.00 98.81 125 TYR A C 1
ATOM 935 O O . TYR A 1 125 ? -7.594 1.959 8.141 1.00 98.81 125 TYR A O 1
ATOM 943 N N . ALA A 1 126 ? -6.704 1.444 10.136 1.00 98.75 126 ALA A N 1
ATOM 944 C CA . ALA A 1 126 ? -7.973 1.409 10.855 1.00 98.75 126 ALA A CA 1
ATOM 945 C C . ALA A 1 126 ? -7.838 1.959 12.280 1.00 98.75 126 ALA A C 1
ATOM 947 O O . ALA A 1 126 ? -6.766 1.931 12.884 1.00 98.75 126 ALA A O 1
ATOM 948 N N . LYS A 1 127 ? -8.949 2.457 12.824 1.00 98.56 127 LYS A N 1
ATOM 949 C CA . LYS A 1 127 ? -9.058 2.966 14.191 1.00 98.56 127 LYS A CA 1
ATOM 950 C C . LYS A 1 127 ? -9.101 1.820 15.193 1.00 98.56 127 LYS A C 1
ATOM 952 O O . LYS A 1 127 ? -10.034 1.020 15.166 1.00 98.56 127 LYS A O 1
ATOM 957 N N . THR A 1 128 ? -8.131 1.777 16.093 1.00 98.31 128 THR A N 1
ATOM 958 C CA . THR A 1 128 ? -8.038 0.796 17.186 1.00 98.31 128 THR A CA 1
ATOM 959 C C . THR A 1 128 ? -8.381 1.397 18.544 1.00 98.31 128 THR A C 1
ATOM 961 O O . THR A 1 128 ? -8.857 0.677 19.418 1.00 98.31 128 THR A O 1
ATOM 964 N N . ASP A 1 129 ? -8.207 2.711 18.714 1.00 97.19 129 ASP A N 1
ATOM 965 C CA . ASP A 1 129 ? -8.565 3.433 19.934 1.00 97.19 129 ASP A CA 1
ATOM 966 C C . ASP A 1 129 ? -9.338 4.714 19.593 1.00 97.19 129 ASP A C 1
ATOM 968 O O . ASP A 1 129 ? -8.800 5.668 19.033 1.00 97.19 129 ASP A O 1
ATOM 972 N N . LEU A 1 130 ? -10.630 4.726 19.922 1.00 93.69 130 LEU A N 1
ATOM 973 C CA . LEU A 1 130 ? -11.515 5.874 19.697 1.00 93.69 130 LEU A CA 1
ATOM 974 C C . LEU A 1 130 ? -11.460 6.905 20.833 1.00 93.69 130 LEU A C 1
ATOM 976 O O . LEU A 1 130 ? -12.012 7.993 20.688 1.00 93.69 130 LEU A O 1
ATOM 980 N N . SER A 1 131 ? -10.827 6.561 21.957 1.00 95.50 131 SER A N 1
ATOM 981 C CA . SER A 1 131 ? -10.671 7.432 23.125 1.00 95.50 131 SER A CA 1
ATOM 982 C C . SER A 1 131 ? -9.372 8.243 23.091 1.00 95.50 131 SER A C 1
ATOM 984 O O . SER A 1 131 ? -9.304 9.329 23.667 1.00 95.50 131 SER A O 1
ATOM 986 N N . ALA A 1 132 ? -8.352 7.750 22.382 1.00 95.12 132 ALA A N 1
ATOM 987 C CA . ALA A 1 132 ? -7.122 8.484 22.120 1.00 95.12 132 ALA A CA 1
ATOM 988 C C . ALA A 1 132 ? -7.358 9.715 21.229 1.00 95.12 132 ALA A C 1
ATOM 990 O O . ALA A 1 132 ? -8.370 9.849 20.537 1.00 95.12 132 ALA A O 1
ATOM 991 N N . LYS A 1 133 ? -6.357 10.608 21.172 1.00 94.81 133 LYS A N 1
ATOM 992 C CA . LYS A 1 133 ? -6.341 11.652 20.136 1.00 94.81 133 LYS A CA 1
ATOM 993 C C . LYS A 1 133 ? -6.466 10.981 18.761 1.00 94.81 133 LYS A C 1
ATOM 995 O O . LYS A 1 133 ? -5.768 9.987 18.535 1.00 94.81 133 LYS A O 1
ATOM 1000 N N . PRO A 1 134 ? -7.271 11.519 17.827 1.00 90.75 134 PRO A N 1
ATOM 1001 C CA . PRO A 1 134 ? -7.596 10.837 16.577 1.00 90.75 134 PRO A CA 1
ATOM 1002 C C . PRO A 1 134 ? -6.389 10.272 15.809 1.00 90.75 134 PRO A C 1
ATOM 1004 O O . PRO A 1 134 ? -6.461 9.155 15.303 1.00 90.75 134 PRO A O 1
ATOM 1007 N N . GLN A 1 135 ? -5.272 10.994 15.754 1.00 93.75 135 GLN A N 1
ATOM 1008 C CA . GLN A 1 135 ? -4.047 10.576 15.065 1.00 93.75 135 GLN A CA 1
ATOM 1009 C C . GLN A 1 135 ? -3.256 9.462 15.773 1.00 93.75 135 GLN A C 1
ATOM 1011 O O . GLN A 1 135 ? -2.449 8.797 15.136 1.00 93.75 135 GLN A O 1
ATOM 1016 N N . HIS A 1 136 ? -3.462 9.258 17.076 1.00 96.44 136 HIS A N 1
ATOM 1017 C CA . HIS A 1 136 ? -2.774 8.229 17.866 1.00 96.44 136 HIS A CA 1
ATOM 1018 C C . HIS A 1 136 ? -3.590 6.940 17.998 1.00 96.44 136 HIS A C 1
ATOM 1020 O O . HIS A 1 136 ? -3.044 5.911 18.375 1.00 96.44 136 HIS A O 1
ATOM 1026 N N . GLY A 1 137 ? -4.879 6.983 17.658 1.00 97.56 137 GLY A N 1
ATOM 1027 C CA . GLY A 1 137 ? -5.781 5.834 17.705 1.00 97.56 137 GLY A CA 1
ATOM 1028 C C . GLY A 1 137 ? -5.857 5.017 16.414 1.00 97.56 137 GLY A C 1
ATOM 1029 O O . GLY A 1 137 ? -6.866 4.351 16.194 1.00 97.56 137 GLY A O 1
ATOM 1030 N N . ILE A 1 138 ? -4.865 5.121 15.522 1.00 98.50 138 ILE A N 1
ATOM 1031 C CA . ILE A 1 138 ? -4.840 4.450 14.212 1.00 98.50 138 ILE A CA 1
ATOM 1032 C C . ILE A 1 138 ? -3.718 3.410 14.192 1.00 98.50 138 ILE A C 1
ATOM 1034 O O . ILE A 1 138 ? -2.595 3.680 14.613 1.00 98.50 138 ILE A O 1
ATOM 1038 N N . THR A 1 139 ? -4.008 2.233 13.647 1.00 98.56 139 THR A N 1
ATOM 1039 C CA . THR A 1 139 ? -3.047 1.143 13.447 1.00 98.56 139 THR A CA 1
ATOM 1040 C C . THR A 1 139 ? -3.071 0.695 11.988 1.00 98.56 139 THR A C 1
ATOM 1042 O O . THR A 1 139 ? -4.123 0.719 11.346 1.00 98.56 139 THR A O 1
ATOM 1045 N N . ALA A 1 140 ? -1.907 0.314 11.461 1.00 98.69 140 ALA A N 1
ATOM 1046 C CA . ALA A 1 140 ? -1.771 -0.292 10.142 1.00 98.69 140 ALA A CA 1
ATOM 1047 C C . ALA A 1 140 ? -1.757 -1.822 10.262 1.00 98.69 140 ALA A C 1
ATOM 1049 O O . ALA A 1 140 ? -1.115 -2.370 11.158 1.00 98.69 140 ALA A O 1
ATOM 1050 N N . PHE A 1 141 ? -2.441 -2.494 9.344 1.00 98.81 141 PHE A N 1
ATOM 1051 C CA . PHE A 1 141 ? -2.584 -3.945 9.291 1.00 98.81 141 PHE A CA 1
ATOM 1052 C C . PHE A 1 141 ? -2.142 -4.451 7.925 1.00 98.81 141 PHE A C 1
ATOM 1054 O O . PHE A 1 141 ? -2.504 -3.853 6.914 1.00 98.81 141 PHE A O 1
ATOM 1061 N N . ILE A 1 142 ? -1.399 -5.555 7.893 1.00 98.81 142 ILE A N 1
ATOM 1062 C C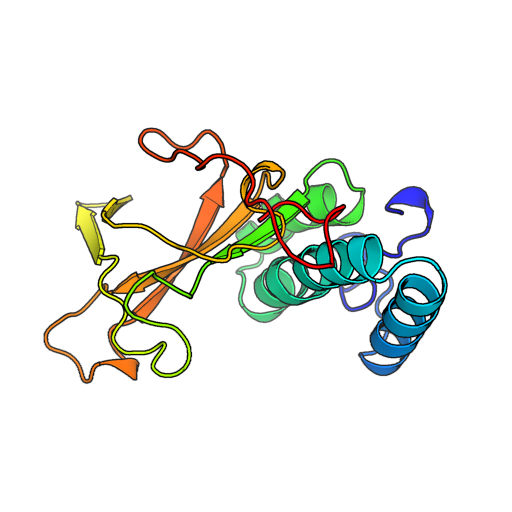A . ILE A 1 142 ? -1.207 -6.323 6.661 1.00 98.81 142 ILE A CA 1
ATOM 1063 C C . ILE A 1 142 ? -2.407 -7.266 6.542 1.00 98.81 142 ILE A C 1
ATOM 1065 O O . ILE A 1 142 ? -2.693 -8.003 7.484 1.00 98.81 142 ILE A O 1
ATOM 1069 N N . VAL A 1 143 ? -3.130 -7.194 5.428 1.00 98.69 143 VAL A N 1
ATOM 1070 C CA . VAL A 1 143 ? -4.329 -7.996 5.152 1.00 98.69 143 VAL A CA 1
ATOM 1071 C C . VAL A 1 143 ? -4.162 -8.663 3.794 1.00 98.69 143 VAL A C 1
ATOM 1073 O O . VAL A 1 143 ? -3.775 -8.004 2.829 1.00 98.69 143 VAL A O 1
ATOM 1076 N N . GLU A 1 144 ? -4.451 -9.958 3.718 1.00 98.56 144 GLU A N 1
ATOM 1077 C CA . GLU A 1 144 ? -4.400 -10.727 2.473 1.00 98.56 144 GLU A CA 1
ATOM 1078 C C . GLU A 1 144 ? -5.773 -10.733 1.792 1.00 98.56 144 GLU A C 1
ATOM 1080 O O . GLU A 1 144 ? -6.806 -10.735 2.472 1.00 98.56 144 GLU A O 1
ATOM 1085 N N . ARG A 1 145 ? -5.786 -10.754 0.455 1.00 97.50 145 ARG A N 1
ATOM 1086 C CA . ARG A 1 145 ? -6.995 -10.734 -0.390 1.00 97.50 145 ARG A CA 1
ATOM 1087 C C . ARG A 1 145 ? -8.084 -11.712 0.057 1.00 97.50 145 ARG A C 1
ATOM 1089 O O . ARG A 1 145 ? -9.253 -11.334 0.054 1.00 97.50 145 ARG A O 1
ATOM 1096 N N . ASP A 1 146 ? -7.698 -12.921 0.453 1.00 96.25 146 ASP A N 1
ATOM 1097 C CA . ASP A 1 146 ? -8.628 -14.014 0.760 1.00 96.25 146 ASP A CA 1
ATOM 1098 C C . ASP A 1 146 ? -9.011 -14.087 2.250 1.00 96.25 146 ASP A C 1
ATOM 1100 O O . ASP A 1 146 ? -9.636 -15.050 2.701 1.00 96.25 146 ASP A O 1
ATOM 1104 N N . THR A 1 147 ? -8.662 -13.062 3.038 1.00 98.12 147 THR A N 1
ATOM 1105 C CA . THR A 1 147 ? -9.045 -12.982 4.455 1.00 98.12 147 THR A CA 1
ATOM 1106 C C . THR A 1 147 ? -10.579 -12.999 4.580 1.00 98.12 147 THR A C 1
ATOM 1108 O O . THR A 1 147 ? -11.243 -12.151 3.979 1.00 98.12 147 THR A O 1
ATOM 1111 N N . PRO A 1 148 ? -11.187 -13.900 5.380 1.00 98.06 148 PRO A N 1
ATOM 1112 C CA . PRO A 1 148 ? -12.640 -13.981 5.518 1.00 98.06 148 PRO A CA 1
ATOM 1113 C C . PRO A 1 148 ? -13.287 -12.638 5.883 1.00 98.06 148 PRO A C 1
ATOM 1115 O O . PRO A 1 148 ? -12.902 -11.986 6.853 1.00 98.06 148 PRO A O 1
ATOM 1118 N N . GLY A 1 149 ? -14.296 -12.235 5.107 1.00 97.75 149 GLY A N 1
ATOM 1119 C CA . GLY A 1 149 ? -14.999 -10.957 5.272 1.00 97.75 149 GLY A CA 1
ATOM 1120 C C . GLY A 1 149 ? -14.358 -9.770 4.544 1.00 97.75 149 GLY A C 1
ATOM 1121 O O . GLY A 1 149 ? -15.001 -8.726 4.430 1.00 97.75 149 GLY A O 1
ATOM 1122 N N . PHE A 1 150 ? -13.145 -9.912 4.003 1.00 98.50 150 PHE A N 1
ATOM 1123 C CA . PHE A 1 150 ? -12.552 -8.910 3.124 1.00 98.50 150 PHE A CA 1
ATOM 1124 C C . PHE A 1 150 ? -13.053 -9.101 1.687 1.00 98.50 150 PHE A C 1
ATOM 1126 O O . PHE A 1 150 ? -13.060 -10.205 1.153 1.00 98.50 150 PHE A O 1
ATOM 1133 N N . THR A 1 151 ? -13.521 -8.019 1.067 1.00 97.50 151 THR A N 1
ATOM 1134 C CA . THR A 1 151 ? -14.033 -8.019 -0.310 1.00 97.50 151 THR A CA 1
ATOM 1135 C C . THR A 1 151 ? -13.569 -6.762 -1.035 1.00 97.50 151 THR A C 1
ATOM 1137 O O . THR A 1 151 ? -13.349 -5.721 -0.410 1.00 97.50 151 THR A O 1
ATOM 1140 N N . GLN A 1 152 ? -13.416 -6.852 -2.356 1.00 96.69 152 GLN A N 1
ATOM 1141 C CA . GLN A 1 152 ? -13.018 -5.732 -3.205 1.00 96.69 152 GLN A CA 1
ATOM 1142 C C . GLN A 1 152 ? -14.219 -5.209 -4.001 1.00 96.69 152 GLN A C 1
ATOM 1144 O O . GLN A 1 152 ? -15.057 -5.974 -4.480 1.00 96.69 152 GLN A O 1
ATOM 1149 N N . GLY A 1 153 ? -14.300 -3.885 -4.141 1.00 92.19 153 GLY A N 1
ATOM 1150 C CA . GLY A 1 153 ? -15.285 -3.240 -5.006 1.00 92.19 153 GLY A CA 1
ATOM 1151 C C . GLY A 1 153 ? -14.938 -3.375 -6.496 1.00 92.19 153 GLY A C 1
ATOM 1152 O O . GLY A 1 153 ? -13.814 -3.749 -6.843 1.00 92.19 153 GLY A O 1
ATOM 1153 N N . PRO A 1 154 ? -15.883 -3.052 -7.396 1.00 93.94 154 PRO A N 1
ATOM 1154 C CA . PRO A 1 154 ? -15.607 -3.014 -8.826 1.00 93.94 154 PRO A CA 1
ATOM 1155 C C . PRO A 1 154 ? -14.635 -1.880 -9.169 1.00 93.94 154 PRO A C 1
ATOM 1157 O O . PRO A 1 154 ? -14.600 -0.848 -8.498 1.00 93.94 154 PRO A O 1
ATOM 1160 N N . LYS A 1 155 ? -13.901 -2.050 -10.271 1.00 95.94 155 LYS A N 1
ATOM 1161 C CA . LYS A 1 155 ? -13.016 -1.016 -10.814 1.00 95.94 155 LYS A CA 1
ATOM 1162 C C . LYS A 1 155 ? -13.797 0.252 -11.191 1.00 95.94 155 LYS A C 1
ATOM 1164 O O . LYS A 1 155 ? -14.845 0.175 -11.831 1.00 95.94 155 LYS A O 1
ATOM 1169 N N . LEU A 1 156 ? -13.244 1.414 -10.860 1.00 97.50 156 LEU A N 1
ATOM 1170 C CA . LEU A 1 156 ? -13.804 2.728 -11.168 1.00 97.50 156 LEU A CA 1
ATOM 1171 C C . LEU A 1 156 ? -13.540 3.156 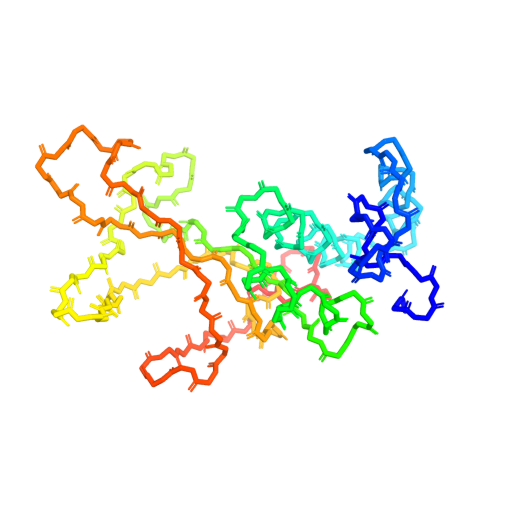-12.622 1.00 97.50 156 LEU A C 1
ATOM 1173 O O . LEU A 1 156 ? -12.430 3.008 -13.146 1.00 97.50 156 LEU A O 1
ATOM 1177 N N . ASP A 1 157 ? -14.543 3.779 -13.249 1.00 97.88 157 ASP A N 1
ATOM 1178 C CA . ASP A 1 157 ? -14.408 4.441 -14.552 1.00 97.88 157 ASP A CA 1
ATOM 1179 C C . ASP A 1 157 ? -13.888 5.876 -14.370 1.00 97.88 157 ASP A C 1
ATOM 1181 O O . ASP A 1 157 ? -14.624 6.798 -14.020 1.00 97.88 157 ASP A O 1
ATOM 1185 N N . LYS A 1 158 ? -12.575 6.050 -14.544 1.00 98.38 158 LYS A N 1
ATOM 1186 C CA . LYS A 1 158 ? -11.860 7.308 -14.280 1.00 98.38 158 LYS A CA 1
ATOM 1187 C C . LYS A 1 158 ? -11.591 8.081 -15.572 1.00 98.38 158 LYS A C 1
ATOM 1189 O O . LYS A 1 158 ? -11.428 7.495 -16.641 1.00 98.38 158 LYS A O 1
ATOM 1194 N N . LEU A 1 159 ? -11.431 9.401 -15.458 1.00 98.44 159 LEU A N 1
ATOM 1195 C CA . LEU A 1 159 ? -11.040 10.273 -16.576 1.00 98.44 159 LEU A CA 1
ATOM 1196 C C . LEU A 1 159 ? -9.715 9.830 -17.228 1.00 98.44 159 LEU A C 1
ATOM 1198 O O . LEU A 1 159 ? -9.630 9.674 -18.442 1.00 98.44 159 LEU A O 1
ATOM 1202 N N . GLY A 1 160 ? -8.690 9.607 -16.405 1.00 97.12 160 GLY A N 1
ATOM 1203 C CA . GLY A 1 160 ? -7.355 9.163 -16.807 1.00 97.12 160 GLY A CA 1
ATOM 1204 C C . GLY A 1 160 ? -6.862 8.031 -15.911 1.00 97.12 160 GLY A C 1
ATOM 1205 O O . GLY A 1 160 ? -7.592 7.556 -15.041 1.00 97.12 160 GLY A O 1
ATOM 1206 N N . ILE A 1 161 ? -5.624 7.574 -16.129 1.00 97.88 161 ILE A N 1
ATOM 1207 C CA . ILE A 1 161 ? -5.045 6.451 -15.368 1.00 97.88 161 ILE A CA 1
ATOM 1208 C C . ILE A 1 161 ? -5.960 5.199 -15.416 1.00 97.88 161 ILE A C 1
ATOM 1210 O O . ILE A 1 161 ? -6.126 4.448 -14.453 1.00 97.88 161 ILE A O 1
ATOM 1214 N N . ARG A 1 162 ? -6.615 4.989 -16.567 1.00 97.25 162 ARG A N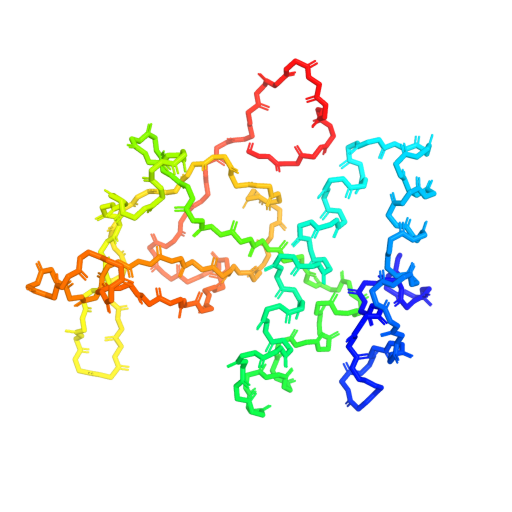 1
ATOM 1215 C CA . ARG A 1 162 ? -7.671 3.978 -16.758 1.00 97.25 162 ARG A CA 1
ATOM 1216 C C . ARG A 1 162 ? -7.137 2.543 -16.681 1.00 97.25 162 ARG A C 1
ATOM 1218 O O . ARG A 1 162 ? -7.890 1.624 -16.366 1.00 97.25 162 ARG A O 1
ATOM 1225 N N . GLY A 1 163 ? -5.844 2.343 -16.948 1.00 96.75 163 GLY A N 1
ATOM 1226 C CA . GLY A 1 163 ? -5.188 1.038 -16.843 1.00 96.75 163 GLY A CA 1
ATOM 1227 C C . GLY A 1 163 ? -4.953 0.592 -15.399 1.00 96.75 163 GLY A C 1
ATOM 1228 O O . GLY A 1 163 ? -4.981 -0.601 -15.133 1.00 96.75 163 GLY A O 1
ATOM 1229 N N . SER A 1 164 ? -4.808 1.533 -14.462 1.00 97.56 164 SER A N 1
ATOM 1230 C CA . SER A 1 164 ? -4.567 1.230 -13.049 1.00 97.56 164 SER A CA 1
ATOM 1231 C C . SER A 1 164 ? -5.879 0.869 -12.351 1.00 97.56 164 SER A C 1
ATOM 1233 O O . SER A 1 164 ? -6.835 1.651 -12.410 1.00 97.56 164 SER A O 1
ATOM 1235 N N . GLY A 1 165 ? -5.960 -0.307 -11.725 1.00 96.31 165 GLY A N 1
ATOM 1236 C CA . GLY A 1 165 ? -7.116 -0.715 -10.924 1.00 96.31 165 GLY A CA 1
ATOM 1237 C C . GLY A 1 165 ? -7.324 0.231 -9.743 1.00 96.31 165 GLY A C 1
ATOM 1238 O O . GLY A 1 165 ? -6.376 0.582 -9.044 1.00 96.31 165 GLY A O 1
ATOM 1239 N N . THR A 1 166 ? -8.547 0.716 -9.548 1.00 96.69 166 THR A N 1
ATOM 1240 C CA . THR A 1 166 ? -8.951 1.532 -8.390 1.00 96.69 166 THR A CA 1
ATOM 1241 C C . THR A 1 166 ? -10.406 1.275 -8.110 1.00 96.69 166 THR A C 1
ATOM 1243 O O . THR A 1 166 ? -11.121 1.145 -9.128 1.00 96.69 166 THR A O 1
#

Secondary structure (DSSP, 8-state):
-GGGTTTSTTS-GGGT-----HHHHHHHHHHHHHH-HHHHHHHHIIIIIIIIHHHHH--HHHHHHHHHHHHHTSS-EEEE--BTTBSSSGGG---EEEEETTEEEEES---S-TTTTT-SEEEEEEES-SSS-TTTSEEEEEEETTSTT---PPPP--SS-TTS--

Nearest PDB structures (foldseek):
  4kto-assembly1_C  TM=9.942E-01  e=6.980E-20  Sinorhizobium meliloti 1021
  5lnx-assembly2_G  TM=9.775E-01  e=3.748E-15  Bacillus subtilis subsp. subtilis str. 168
  4l1f-assembly1_A  TM=9.726E-01  e=1.496E-14  Acidaminococcus fermentans DSM 20731
  8i4p-assembly1_A  TM=9.648E-01  e=9.659E-14  Thermobifida fusca YX
  2d29-assembly1_A  TM=9.555E-01  e=3.418E-13  Thermus thermophilus HB8

Sequence (166 aa):
MGDLGLLGPTVKPEYGGLGGSYLDHCIINEELSRASGSIALSYGAHSNLCVNQIHRNGTEEQKTTYLPKLINGEHIGALAMSEPGSGSDVVSMKTRADKKGDYYVLNGSKFWITNGPDADTYIIYAKTDLSAKPQHGITAFIVERDTPGFTQGPKLDKLGIRGSGT

Foldseek 3Di:
DLVVLLLAACADCVLPHVVHDVVVNVVSLVVVVVVPVLVSLQSCQLRPVFQVCCRPPNDPVSSNVPNNCSNSVVFGEKEFQADPVPDPNSLPDAFAWEDDPPGTDTDDDTPPIWCQVPGQWYWYKHFHDPPDDSVVRIDTDIDGCPPPPDDGDAFDDDPDSNNIGD

pLDDT: mean 97.62, std 1.59, range [90.31, 98.88]

Organism: Culex pipiens (NCBI:txid7175)

Radius of gyration: 16.1 Å; Cα contacts (8 Å, |Δi|>4): 310; chains: 1; bounding box: 35×29×44 Å

InterPro domains:
  IPR006089 Acyl-CoA dehydrogenase, conserved site [PS00072] (80-92)
  IPR006091 Acyl-CoA dehydrogenase/oxidase, middle domain [PF02770] (78-165)
  IPR009100 Acyl-CoA dehydrogenase/oxidase, N-terminal and middle domain superfamily [SSF56645] (1-166)
  IPR013786 Acyl-CoA dehydrogenase/oxidase, N-terminal [PF02771] (1-74)
  IPR037069 Acyl-CoA dehydrogenase/oxidase, N-terminal domain superfamily [G3DSA:1.10.540.10] (1-76)
  IPR046373 Acyl-CoA oxidase/dehydrogenase, middle domain superfamily [G3DSA:2.40.110.10] (77-166)

Solvent-accessible surface area (backbone atoms only — not comparable to full-atom values): 8918 Å² total; per-residue (Å²): 95,21,94,73,34,62,36,18,33,67,31,53,54,94,51,65,19,64,53,43,49,71,65,57,44,49,52,54,44,49,58,36,34,74,77,34,55,20,59,22,52,40,46,46,28,21,34,49,52,20,48,44,47,42,66,74,71,43,53,72,70,52,33,69,66,50,40,44,41,39,20,58,51,82,33,38,28,11,41,37,63,30,25,95,90,7,62,93,56,46,61,70,47,74,28,30,33,46,76,57,90,95,47,68,51,76,51,73,68,70,39,86,26,48,23,48,69,69,28,41,40,33,39,37,50,27,36,63,36,89,85,48,62,63,80,73,11,55,45,79,40,83,45,53,54,85,42,90,90,56,80,69,69,77,73,65,93,51,98,60,56,69,79,32,41,47